Protein AF-A0A7W7P3P1-F1 (afdb_monomer)

Organism: Pseudomonas nitroreducens (NCBI:txid46680)

pLDDT: mean 88.04, std 8.28, range [57.5, 97.31]

Solvent-accessible surface area (backbone atoms only — not comparable to full-atom values): 6966 Å² total; per-residue (Å²): 107,75,67,56,51,51,54,57,52,31,67,40,71,44,97,86,72,47,31,31,47,75,34,74,66,39,37,52,51,50,52,52,50,54,52,49,49,62,78,61,61,72,63,86,71,50,59,70,75,38,81,47,68,56,70,60,85,78,41,83,25,32,54,37,38,34,31,41,94,85,60,27,38,39,40,31,48,33,43,74,88,68,52,70,52,75,50,71,24,30,41,92,57,68,61,24,52,39,67,71,50,39,52,50,51,52,50,52,48,39,50,53,43,48,43,46,70,79,56,64,74,84,134

Nearest PDB structures (foldseek)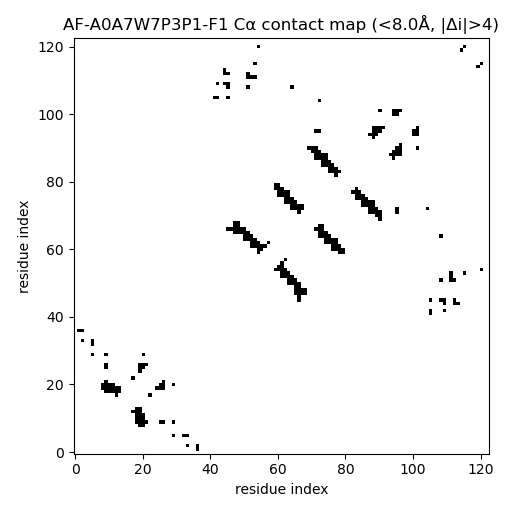:
  4fma-assembly18_J  TM=3.979E-01  e=3.942E-01  Escherichia coli
  4fma-assembly4_D  TM=4.095E-01  e=5.647E-01  Escherichia coli
  3pcs-assembly3_C  TM=4.091E-01  e=4.444E-01  Escherichia coli O157:H7
  9hcj-assembly1_N0  TM=6.838E-01  e=3.839E+00  Dictyostelium discoideum
  4fma-assembly8_H  TM=4.100E-01  e=1.091E+00  Escherichia coli

Structure (mmCIF, N/CA/C/O backbone):
data_AF-A0A7W7P3P1-F1
#
_entry.id   AF-A0A7W7P3P1-F1
#
loop_
_atom_site.group_PDB
_atom_site.id
_atom_site.type_symbol
_atom_site.label_atom_id
_atom_site.label_alt_id
_atom_site.label_comp_id
_atom_site.label_asym_id
_atom_site.label_entity_id
_atom_site.label_seq_id
_atom_site.pdbx_PDB_ins_code
_atom_site.Cartn_x
_atom_site.Cartn_y
_atom_site.Cartn_z
_atom_site.occupancy
_atom_site.B_iso_or_equiv
_atom_site.auth_seq_id
_atom_site.auth_comp_id
_atom_site.auth_asym_id
_atom_site.auth_atom_id
_atom_site.pdbx_PDB_model_num
ATOM 1 N N . MET A 1 1 ? -2.649 -11.313 15.053 1.00 68.12 1 MET A N 1
ATOM 2 C CA . MET A 1 1 ? -2.297 -10.106 15.835 1.00 68.12 1 MET A CA 1
ATOM 3 C C . MET A 1 1 ? -3.455 -9.111 15.977 1.00 68.12 1 MET A C 1
ATOM 5 O O . MET A 1 1 ? -4.062 -9.119 17.029 1.00 68.12 1 MET A O 1
ATOM 9 N N . LEU A 1 2 ? -3.851 -8.298 14.979 1.00 79.06 2 LEU A N 1
ATOM 10 C CA . LEU A 1 2 ? -4.955 -7.324 15.189 1.00 79.06 2 LEU A CA 1
ATOM 11 C C . LEU A 1 2 ? -6.328 -7.974 15.447 1.00 79.06 2 LEU A C 1
ATOM 13 O O . LEU A 1 2 ? -7.080 -7.480 16.277 1.00 79.06 2 LEU A O 1
ATOM 17 N N . LYS A 1 3 ? -6.650 -9.090 14.775 1.00 85.19 3 LYS A N 1
ATOM 18 C CA . LYS A 1 3 ? -7.886 -9.856 15.036 1.00 85.19 3 LYS A CA 1
ATOM 19 C C . LYS A 1 3 ? -7.913 -10.436 16.457 1.00 85.19 3 LYS A C 1
ATOM 21 O O . LYS A 1 3 ? -8.919 -10.293 17.135 1.00 85.19 3 LYS A O 1
ATOM 26 N N . GLU A 1 4 ? -6.788 -10.980 16.922 1.00 87.81 4 GLU A N 1
ATOM 27 C CA . GLU A 1 4 ? -6.629 -11.493 18.297 1.00 87.81 4 GLU A CA 1
ATOM 28 C C . GLU A 1 4 ? -6.869 -10.388 19.337 1.00 87.81 4 GLU A C 1
ATOM 30 O O . GLU A 1 4 ? -7.546 -10.613 20.328 1.00 87.81 4 GLU A O 1
ATOM 35 N N . TRP A 1 5 ? -6.405 -9.157 19.090 1.00 90.69 5 TRP A N 1
ATOM 36 C CA . TRP A 1 5 ? -6.688 -8.034 19.994 1.00 90.69 5 TRP A CA 1
ATOM 37 C C . TRP A 1 5 ? -8.170 -7.659 20.034 1.00 90.69 5 TRP A C 1
ATOM 39 O O . TRP A 1 5 ? -8.669 -7.239 21.073 1.00 90.69 5 TRP A O 1
ATOM 49 N N . VAL A 1 6 ? -8.892 -7.794 18.918 1.00 93.12 6 VAL A N 1
ATOM 50 C CA . VAL A 1 6 ? -10.344 -7.572 18.908 1.00 93.12 6 VAL A CA 1
ATOM 51 C C . VAL A 1 6 ? -11.059 -8.643 19.733 1.00 93.12 6 VAL A C 1
ATOM 53 O O . VAL A 1 6 ? -11.992 -8.312 20.461 1.00 93.12 6 VAL A O 1
ATOM 56 N N . GLU A 1 7 ? -10.600 -9.894 19.671 1.00 93.31 7 GLU A N 1
ATOM 57 C CA . GLU A 1 7 ? -11.099 -10.981 20.522 1.00 93.31 7 GLU A CA 1
ATOM 58 C C . GLU A 1 7 ? -10.815 -10.699 22.007 1.00 93.31 7 GLU A C 1
ATOM 60 O O . GLU A 1 7 ? -11.729 -10.759 22.822 1.00 93.31 7 GLU A O 1
ATOM 65 N N . GLU A 1 8 ? -9.601 -10.264 22.358 1.00 95.38 8 GLU A N 1
ATOM 66 C CA . GLU A 1 8 ? -9.257 -9.877 23.736 1.00 95.38 8 GLU A CA 1
ATOM 67 C C . GLU A 1 8 ? -10.114 -8.712 24.256 1.00 95.38 8 GLU A C 1
ATOM 69 O O . GLU A 1 8 ? -10.546 -8.716 25.410 1.00 95.38 8 GLU A O 1
ATOM 74 N N . VAL A 1 9 ? -10.392 -7.709 23.414 1.00 95.50 9 VAL A N 1
ATOM 75 C CA . VAL A 1 9 ? -11.270 -6.586 23.780 1.00 95.50 9 VAL A CA 1
ATOM 76 C C . VAL A 1 9 ? -12.703 -7.058 24.002 1.00 95.50 9 VAL A C 1
ATOM 78 O O . VAL A 1 9 ? -13.379 -6.505 24.870 1.00 95.50 9 VAL A O 1
ATOM 81 N N . ALA A 1 10 ? -13.169 -8.065 23.257 1.00 96.38 10 ALA A N 1
ATOM 82 C CA . ALA A 1 10 ? -14.511 -8.612 23.420 1.00 96.38 10 ALA A CA 1
ATOM 83 C C . ALA A 1 10 ? -14.741 -9.171 24.831 1.00 96.38 10 ALA A C 1
ATOM 85 O O . ALA A 1 10 ? -15.826 -8.972 25.375 1.00 96.38 10 ALA A O 1
ATOM 86 N N . ASP A 1 11 ? -13.708 -9.758 25.440 1.00 97.00 11 ASP A N 1
ATOM 87 C CA . ASP A 1 11 ? -13.762 -10.391 26.763 1.00 97.00 11 ASP A CA 1
ATOM 88 C C . ASP A 1 11 ? -13.576 -9.412 27.940 1.00 97.00 11 ASP A C 1
ATOM 90 O O . ASP A 1 11 ? -13.705 -9.797 29.108 1.00 97.00 11 ASP A O 1
ATOM 94 N N . LEU A 1 12 ? -13.285 -8.131 27.679 1.00 96.94 12 LEU A N 1
ATOM 95 C CA . LEU A 1 12 ? -13.095 -7.141 28.743 1.00 96.94 12 LEU A CA 1
ATOM 96 C C . LEU A 1 12 ? -14.394 -6.917 29.528 1.00 96.94 12 LEU A C 1
ATOM 98 O O . LEU A 1 12 ? -15.426 -6.560 28.961 1.00 96.94 12 LEU A O 1
ATOM 102 N N . GLN A 1 13 ? -14.328 -7.062 30.854 1.00 97.19 13 GLN A N 1
ATOM 103 C CA . GLN A 1 13 ? -15.459 -6.786 31.739 1.00 97.19 13 GLN A CA 1
ATOM 104 C C . GLN A 1 13 ? -15.681 -5.286 31.938 1.00 97.19 13 GLN A C 1
ATOM 106 O O . GLN A 1 13 ? -14.765 -4.523 32.256 1.00 97.19 13 GLN A O 1
ATOM 111 N N . LEU A 1 14 ? -16.940 -4.881 31.818 1.00 94.00 14 LEU A N 1
ATOM 112 C CA . LEU A 1 14 ? -17.416 -3.549 32.149 1.00 94.00 14 LEU A CA 1
ATOM 113 C C . LEU A 1 14 ? -17.793 -3.462 33.630 1.00 94.00 14 LEU A C 1
ATOM 115 O O . LEU A 1 14 ? -18.006 -4.464 34.311 1.00 94.00 14 LEU A O 1
ATOM 119 N N . ALA A 1 15 ? -17.971 -2.238 34.129 1.00 93.94 15 ALA A N 1
ATOM 120 C CA . ALA A 1 15 ? -18.445 -2.008 35.496 1.00 93.94 15 ALA A CA 1
ATOM 121 C C . ALA A 1 15 ? -19.846 -2.600 35.769 1.00 93.94 15 ALA A C 1
ATOM 123 O O . ALA A 1 15 ? -20.203 -2.791 36.929 1.00 93.94 15 ALA A O 1
ATOM 124 N N . SER A 1 16 ? -20.631 -2.896 34.722 1.00 90.81 16 SER A N 1
ATOM 125 C CA . SER A 1 16 ? -21.916 -3.599 34.830 1.00 90.81 16 SER A CA 1
ATOM 126 C C . SER A 1 16 ? -21.775 -5.106 35.083 1.00 90.81 16 SER A C 1
ATOM 128 O O . SER A 1 16 ? -22.761 -5.744 35.440 1.00 90.81 16 SER A O 1
ATOM 130 N N . GLY A 1 17 ? -20.574 -5.675 34.926 1.00 92.62 17 GLY A N 1
ATOM 131 C CA . GLY A 1 17 ? -20.308 -7.115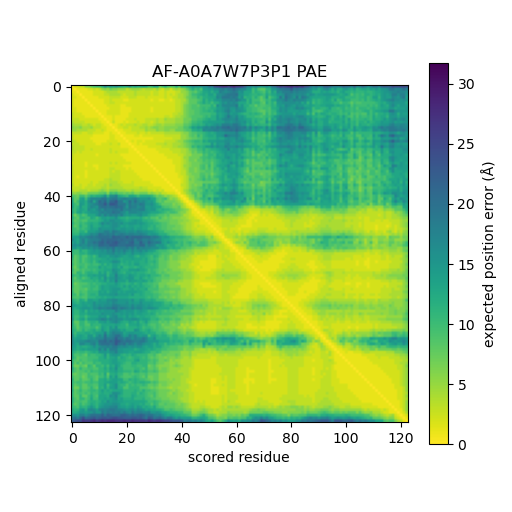 35.011 1.00 92.62 17 GLY A CA 1
ATOM 132 C C . GLY A 1 17 ? -20.497 -7.876 33.693 1.00 92.62 17 GLY A C 1
ATOM 133 O O . GLY A 1 17 ? -20.104 -9.036 33.611 1.00 92.62 17 GLY A O 1
ATOM 134 N N . GLU A 1 18 ? -21.057 -7.235 32.666 1.00 95.12 18 GLU A N 1
ATOM 135 C CA . GLU A 1 18 ? -21.101 -7.745 31.288 1.00 95.12 18 GLU A CA 1
ATOM 136 C C . GLU A 1 18 ? -19.739 -7.572 30.603 1.00 95.12 18 GLU A C 1
ATOM 138 O O . GLU A 1 18 ? -18.944 -6.712 30.999 1.00 95.12 18 GLU A O 1
ATOM 143 N N . THR A 1 19 ? -19.471 -8.348 29.551 1.00 97.31 19 THR A N 1
ATOM 144 C CA . THR A 1 19 ? -18.307 -8.106 28.688 1.00 97.31 19 THR A CA 1
ATOM 145 C C . THR A 1 19 ? -18.612 -7.052 27.621 1.00 97.31 19 THR A C 1
ATOM 147 O O . THR A 1 19 ? -19.773 -6.754 27.328 1.00 97.31 19 THR A O 1
ATOM 150 N N . VAL A 1 20 ? -17.578 -6.482 26.995 1.00 96.19 20 VAL A N 1
ATOM 151 C CA . VAL A 1 20 ? -17.752 -5.598 25.830 1.00 96.19 20 VAL A CA 1
ATOM 152 C C . VAL A 1 20 ? -18.551 -6.313 24.735 1.00 96.19 20 VAL A C 1
ATOM 154 O O . VAL A 1 20 ? -19.478 -5.713 24.183 1.00 96.19 20 VAL A O 1
ATOM 157 N N . GLY A 1 21 ? -18.236 -7.583 24.460 1.00 94.81 21 GLY A N 1
ATOM 158 C CA . GLY A 1 21 ? -18.905 -8.402 23.449 1.00 94.81 21 GLY A CA 1
ATOM 159 C C . GLY A 1 21 ? -20.390 -8.656 23.721 1.00 94.81 21 GLY A C 1
ATOM 160 O O . GLY A 1 21 ? -21.170 -8.730 22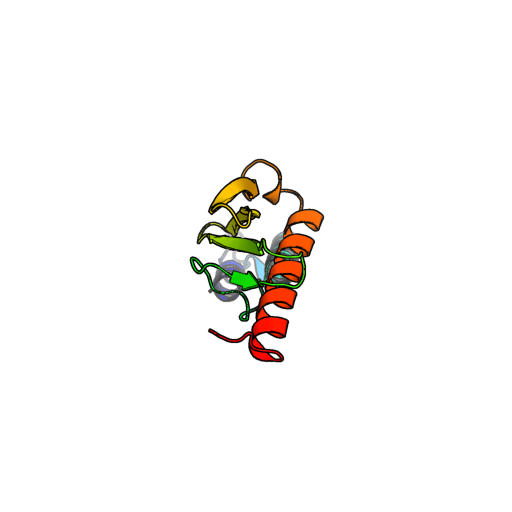.773 1.00 94.81 21 GLY A O 1
ATOM 161 N N . ASP A 1 22 ? -20.797 -8.713 24.992 1.00 95.69 22 ASP A N 1
ATOM 162 C CA . ASP A 1 22 ? -22.198 -8.937 25.380 1.00 95.69 22 ASP A CA 1
ATOM 163 C C . ASP A 1 22 ? -23.081 -7.699 25.169 1.00 95.69 22 ASP A C 1
ATOM 165 O O . ASP A 1 22 ? -24.297 -7.803 24.982 1.00 95.69 22 ASP A O 1
ATOM 169 N N . THR A 1 23 ? -22.489 -6.502 25.174 1.00 96.25 23 THR A N 1
ATOM 170 C CA . THR A 1 23 ? -23.253 -5.266 24.975 1.00 96.25 23 THR A CA 1
ATOM 171 C C . THR A 1 23 ? -23.556 -5.017 23.500 1.00 96.25 23 THR A C 1
ATOM 173 O O . THR A 1 23 ? -22.717 -5.218 22.626 1.00 96.25 23 THR A O 1
ATOM 176 N N . PHE A 1 24 ? -24.730 -4.450 23.202 1.00 94.81 24 PHE A N 1
ATOM 177 C CA . PHE A 1 24 ? -25.086 -4.076 21.826 1.00 94.81 24 PHE A CA 1
ATOM 178 C C . PHE A 1 24 ? -24.066 -3.115 21.190 1.00 94.81 24 PHE A C 1
ATOM 180 O O . PHE A 1 24 ? -23.672 -3.289 20.037 1.00 94.81 24 PHE A O 1
ATOM 187 N N . VAL A 1 25 ? -23.634 -2.092 21.937 1.00 95.06 25 VAL A N 1
ATOM 188 C CA . VAL A 1 25 ? -22.675 -1.097 21.435 1.00 95.06 25 VAL A CA 1
ATOM 189 C C . VAL A 1 25 ? -21.300 -1.726 21.238 1.00 95.06 25 VAL A C 1
ATOM 191 O O . VAL A 1 25 ? -20.706 -1.532 20.180 1.00 95.06 25 VAL A O 1
ATOM 194 N N . GLY A 1 26 ? -20.811 -2.498 22.212 1.00 95.69 26 GLY A N 1
ATOM 195 C CA . GLY A 1 26 ? -19.518 -3.166 22.109 1.00 95.69 26 GLY A CA 1
ATOM 196 C C . GLY A 1 26 ? -19.483 -4.158 20.951 1.00 95.69 26 GLY A C 1
ATOM 197 O O . GLY A 1 26 ? -18.603 -4.045 20.103 1.00 95.69 26 GLY A O 1
ATOM 198 N N . ALA A 1 27 ? -20.504 -5.007 20.801 1.00 93.69 27 ALA A N 1
ATOM 199 C CA . ALA A 1 27 ? -20.637 -5.907 19.655 1.00 93.69 27 ALA A CA 1
ATOM 200 C C . ALA A 1 27 ? -20.570 -5.164 18.305 1.00 93.69 27 ALA A C 1
ATOM 202 O O . ALA A 1 27 ? -19.880 -5.603 17.385 1.00 93.69 27 ALA A O 1
ATOM 203 N N . LYS A 1 28 ? -21.226 -3.999 18.182 1.00 96.12 28 LYS A N 1
ATOM 204 C CA . LYS A 1 28 ? -21.167 -3.178 16.959 1.00 96.12 28 LYS A CA 1
ATOM 205 C C . LYS A 1 28 ? -19.810 -2.535 16.708 1.00 96.12 28 LYS A C 1
ATOM 207 O O . LYS A 1 28 ? -19.398 -2.446 15.551 1.00 96.12 28 LYS A O 1
ATOM 212 N N . VAL A 1 29 ? -19.111 -2.103 17.753 1.00 94.81 29 VAL A N 1
ATOM 213 C CA . VAL A 1 29 ? -17.741 -1.589 17.630 1.00 94.81 29 VAL A CA 1
ATOM 214 C C . VAL A 1 29 ? -16.793 -2.700 17.178 1.00 94.81 29 VAL A C 1
ATOM 216 O O . VAL A 1 29 ? -16.028 -2.483 16.241 1.00 94.81 29 VAL A O 1
ATOM 219 N N . LEU A 1 30 ? -16.886 -3.890 17.776 1.00 95.62 30 LEU A N 1
ATOM 220 C CA . LEU A 1 30 ? -16.071 -5.054 17.412 1.00 95.62 30 LEU A CA 1
ATOM 221 C C . LEU A 1 30 ? -16.328 -5.487 15.961 1.00 95.62 30 LEU A C 1
ATOM 223 O O . LEU A 1 30 ? -15.380 -5.685 15.206 1.00 95.62 30 LEU A O 1
ATOM 227 N N . GLU A 1 31 ? -17.594 -5.543 15.531 1.00 93.81 31 GLU A N 1
ATOM 228 C CA . GLU A 1 31 ? -17.972 -5.825 14.137 1.00 93.81 31 GLU A CA 1
ATOM 229 C C . GLU A 1 31 ? -17.331 -4.819 13.165 1.00 93.81 31 GLU A C 1
ATOM 231 O O . GLU A 1 31 ? -16.757 -5.199 12.142 1.00 93.81 31 GLU A O 1
ATOM 236 N N . CYS A 1 32 ? -17.381 -3.525 13.497 1.00 90.44 32 CYS A N 1
ATOM 237 C CA . CYS A 1 32 ? -16.767 -2.482 12.678 1.00 90.44 32 CYS A CA 1
ATOM 238 C C . CYS A 1 32 ? -15.236 -2.590 12.659 1.00 90.44 32 CYS A C 1
ATOM 240 O O . CYS A 1 32 ? -14.633 -2.377 11.608 1.00 90.44 32 CYS A O 1
ATOM 242 N N . ALA A 1 33 ? -14.612 -2.938 13.787 1.00 90.00 33 ALA A N 1
ATOM 243 C CA . ALA A 1 33 ? -13.172 -3.151 13.875 1.00 90.00 33 ALA A CA 1
ATOM 244 C C . ALA A 1 33 ? -12.729 -4.339 13.007 1.00 90.00 33 ALA A C 1
ATOM 246 O O . ALA A 1 33 ? -11.806 -4.189 12.211 1.00 90.00 33 ALA A O 1
ATOM 247 N N . LEU A 1 34 ? -13.422 -5.481 13.083 1.00 89.44 34 LEU A N 1
ATOM 248 C CA . LEU A 1 34 ? -13.129 -6.655 12.251 1.00 89.44 34 LEU A CA 1
ATOM 249 C C . LEU A 1 34 ? -13.271 -6.344 10.764 1.00 89.44 34 LEU A C 1
ATOM 251 O O . LEU A 1 34 ? -12.365 -6.639 9.987 1.00 89.44 34 LEU A O 1
ATOM 255 N N . LYS A 1 35 ? -14.365 -5.681 10.377 1.00 84.75 35 LYS A N 1
ATOM 256 C CA . LYS A 1 35 ? -14.573 -5.258 8.992 1.00 84.75 35 LYS A CA 1
ATOM 257 C C . LYS A 1 35 ? -13.471 -4.312 8.518 1.00 84.75 35 LYS A C 1
ATOM 259 O O . LYS A 1 35 ? -12.985 -4.449 7.401 1.00 84.75 35 LYS A O 1
ATOM 264 N N . HIS A 1 36 ? -13.053 -3.370 9.362 1.00 81.62 36 HIS A N 1
ATOM 265 C CA . HIS A 1 36 ? -11.960 -2.466 9.029 1.00 81.62 36 HIS A CA 1
ATOM 266 C C . HIS A 1 36 ? -10.630 -3.208 8.866 1.00 81.62 36 HIS A C 1
ATOM 268 O O . HIS A 1 36 ? -9.882 -2.897 7.942 1.00 81.62 36 HIS A O 1
ATOM 274 N N . ILE A 1 37 ? -10.351 -4.206 9.712 1.00 82.25 37 ILE A N 1
ATOM 275 C CA . ILE A 1 37 ? -9.163 -5.059 9.587 1.00 82.25 37 ILE A CA 1
ATOM 276 C C . ILE A 1 37 ? -9.202 -5.834 8.270 1.00 82.25 37 ILE A C 1
ATOM 278 O O . ILE A 1 37 ? -8.216 -5.813 7.548 1.00 82.25 37 ILE A O 1
ATOM 282 N N . GLU A 1 38 ? -10.323 -6.468 7.921 1.00 78.62 38 GLU A N 1
ATOM 283 C CA . GLU A 1 38 ? -10.468 -7.187 6.646 1.00 78.62 38 GLU A CA 1
ATOM 284 C C . GLU A 1 38 ? -10.304 -6.266 5.433 1.00 78.62 38 GLU A C 1
ATOM 286 O O . GLU A 1 38 ? -9.623 -6.610 4.471 1.00 78.62 38 GLU A O 1
ATOM 291 N N . GLU A 1 39 ? -10.887 -5.067 5.474 1.00 68.69 39 GLU A N 1
ATOM 292 C CA . GLU A 1 39 ? -10.736 -4.073 4.406 1.00 68.69 39 GLU A CA 1
ATOM 293 C C . GLU A 1 39 ? -9.311 -3.502 4.318 1.00 68.69 39 GLU A C 1
ATOM 295 O O . GLU A 1 39 ? -8.919 -3.000 3.261 1.00 68.69 39 GLU A O 1
ATOM 300 N N . SER A 1 40 ? -8.549 -3.591 5.410 1.00 66.06 40 SER A N 1
ATOM 301 C CA . SER A 1 40 ? -7.165 -3.125 5.522 1.00 66.06 40 SER A CA 1
ATOM 302 C C . SER A 1 40 ? -6.141 -4.256 5.404 1.00 66.06 40 SER A C 1
ATOM 304 O O . SER A 1 40 ? -4.943 -3.981 5.460 1.00 66.06 40 SER A O 1
ATOM 306 N N . GLU A 1 41 ? -6.568 -5.515 5.240 1.00 69.31 41 GLU A N 1
ATOM 307 C CA . GLU A 1 41 ? -5.652 -6.637 5.050 1.00 69.31 41 GLU A CA 1
ATOM 308 C C . GLU A 1 41 ? -4.918 -6.457 3.721 1.00 69.31 41 GLU A C 1
ATOM 310 O O . GLU A 1 41 ? -5.470 -6.573 2.624 1.00 69.31 41 GLU A O 1
ATOM 315 N N . ILE A 1 42 ? -3.632 -6.142 3.835 1.00 66.31 42 ILE A N 1
ATOM 316 C CA . ILE A 1 42 ? -2.734 -6.028 2.696 1.00 66.31 42 ILE A CA 1
ATOM 317 C C . ILE A 1 42 ? -2.342 -7.451 2.292 1.00 66.31 42 ILE A C 1
ATOM 319 O O . ILE A 1 42 ? -1.854 -8.202 3.143 1.00 66.31 42 ILE A O 1
ATOM 323 N N . PRO A 1 43 ? -2.545 -7.859 1.026 1.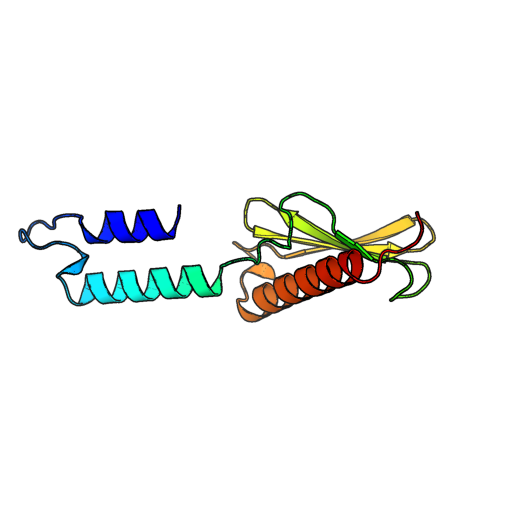00 69.19 43 PRO A N 1
ATOM 324 C CA . PRO A 1 43 ? -2.241 -9.222 0.612 1.00 69.19 43 PRO A CA 1
ATOM 325 C C . PRO A 1 43 ? -0.773 -9.579 0.860 1.00 69.19 43 PRO A C 1
ATOM 327 O O . PRO A 1 43 ? 0.122 -8.778 0.591 1.00 69.19 43 PRO A O 1
ATOM 330 N N . SER A 1 44 ? -0.519 -10.811 1.311 1.00 69.25 44 SER A N 1
ATOM 331 C CA . SER A 1 44 ? 0.822 -11.301 1.678 1.00 69.25 44 SER A CA 1
ATOM 332 C C . SER A 1 44 ? 1.846 -11.277 0.538 1.00 69.25 44 SER A C 1
ATOM 334 O O . SER A 1 44 ? 3.041 -11.378 0.796 1.00 69.25 44 SER A O 1
ATOM 336 N N . LEU A 1 45 ? 1.396 -11.128 -0.713 1.00 75.12 45 LEU A N 1
ATOM 337 C CA . LEU A 1 45 ? 2.270 -10.952 -1.874 1.00 75.12 45 LEU A CA 1
ATOM 338 C C . LEU A 1 45 ? 3.011 -9.611 -1.889 1.00 75.12 45 LEU A C 1
ATOM 340 O O . LEU A 1 45 ? 3.972 -9.488 -2.642 1.00 75.12 45 LEU A O 1
ATOM 344 N N . VAL A 1 46 ? 2.567 -8.611 -1.120 1.00 80.56 46 VAL A N 1
ATOM 345 C CA . VAL A 1 46 ? 3.216 -7.297 -1.079 1.00 80.56 46 VAL A CA 1
ATOM 346 C C . VAL A 1 46 ? 4.176 -7.240 0.112 1.00 80.56 46 VAL A C 1
ATOM 348 O O . VAL A 1 46 ? 3.724 -7.052 1.253 1.00 80.56 46 VAL A O 1
ATOM 351 N N . PRO A 1 47 ? 5.493 -7.384 -0.121 1.00 83.94 47 PRO A N 1
ATOM 352 C CA . PRO A 1 47 ? 6.466 -7.301 0.955 1.00 83.94 47 PRO A CA 1
ATOM 353 C C . PRO A 1 47 ? 6.461 -5.902 1.587 1.00 83.94 47 PRO A C 1
ATOM 355 O O . PRO A 1 47 ? 6.139 -4.895 0.951 1.00 83.94 47 PRO A O 1
ATOM 358 N N . CYS A 1 48 ? 6.768 -5.853 2.880 1.00 88.50 48 CYS A N 1
ATOM 359 C CA . CYS A 1 48 ? 6.930 -4.607 3.622 1.00 88.50 48 CYS A CA 1
ATOM 360 C C . CYS A 1 48 ? 8.401 -4.192 3.576 1.00 88.50 48 CYS A C 1
ATOM 362 O O . CYS A 1 48 ? 9.273 -5.040 3.732 1.00 88.50 48 CYS A O 1
ATOM 364 N N . ASN A 1 49 ? 8.671 -2.902 3.390 1.00 91.19 49 ASN A N 1
ATOM 365 C CA . ASN A 1 49 ? 10.004 -2.306 3.257 1.00 91.19 49 ASN A CA 1
ATOM 366 C C . ASN A 1 49 ? 10.867 -2.862 2.110 1.00 91.19 49 ASN A C 1
ATOM 368 O O . ASN A 1 49 ? 12.082 -2.672 2.101 1.00 91.19 49 ASN A O 1
ATOM 372 N N . GLU A 1 50 ? 10.257 -3.502 1.116 1.00 92.75 50 GLU A N 1
ATOM 373 C CA . GLU A 1 50 ? 10.952 -3.961 -0.084 1.00 92.75 50 GLU A CA 1
ATOM 374 C C . GLU A 1 50 ? 10.426 -3.216 -1.310 1.00 92.75 50 GLU A C 1
ATOM 376 O O . GLU A 1 50 ? 9.223 -2.984 -1.460 1.00 92.75 50 GLU A O 1
ATOM 381 N N . LEU A 1 51 ? 11.348 -2.835 -2.195 1.00 92.94 51 LEU A N 1
ATOM 382 C CA . LEU A 1 51 ? 10.998 -2.216 -3.465 1.00 92.94 51 LEU A CA 1
ATOM 383 C C . LEU A 1 51 ? 10.425 -3.272 -4.403 1.00 92.94 51 LEU A C 1
ATOM 385 O O . LEU A 1 51 ? 11.104 -4.232 -4.767 1.00 92.94 51 LEU A O 1
ATOM 389 N N . ILE A 1 52 ? 9.207 -3.034 -4.871 1.00 92.56 52 ILE A N 1
ATOM 390 C CA . ILE A 1 52 ? 8.645 -3.744 -6.010 1.00 92.56 52 ILE A CA 1
ATOM 391 C C . ILE A 1 52 ? 8.717 -2.842 -7.236 1.00 92.56 52 ILE A C 1
ATOM 393 O O . ILE A 1 52 ? 8.422 -1.648 -7.187 1.00 92.56 52 ILE A O 1
ATOM 397 N N . PHE A 1 53 ? 9.122 -3.410 -8.360 1.00 92.00 53 PHE A N 1
ATOM 398 C CA . PHE A 1 53 ? 9.170 -2.690 -9.620 1.00 92.00 53 PHE A CA 1
ATOM 399 C C . PHE A 1 53 ? 9.024 -3.658 -10.778 1.00 92.00 53 PHE A C 1
ATOM 401 O O . PHE A 1 53 ? 9.265 -4.859 -10.647 1.00 92.00 53 PHE A O 1
ATOM 408 N N . ARG A 1 54 ? 8.662 -3.116 -11.937 1.00 87.06 54 ARG A N 1
ATOM 409 C CA . ARG A 1 54 ? 8.636 -3.868 -13.187 1.00 87.06 54 ARG A CA 1
ATOM 410 C C . ARG A 1 54 ? 9.177 -3.007 -14.317 1.00 87.06 54 ARG A C 1
ATOM 412 O O . ARG A 1 54 ? 8.757 -1.864 -14.496 1.00 87.06 54 ARG A O 1
ATOM 419 N N . ARG A 1 55 ? 10.165 -3.537 -15.040 1.00 84.62 55 ARG A N 1
ATOM 420 C CA . ARG A 1 55 ? 10.785 -2.863 -16.191 1.00 84.62 55 ARG A CA 1
ATOM 421 C C . ARG A 1 55 ? 9.979 -3.157 -17.457 1.00 84.62 55 ARG A C 1
ATOM 423 O O . ARG A 1 55 ? 9.233 -4.128 -17.504 1.00 84.62 55 ARG A O 1
ATOM 430 N N . GLN A 1 56 ? 10.189 -2.351 -18.496 1.00 77.19 56 GLN A N 1
ATOM 431 C CA . GLN A 1 56 ? 9.731 -2.587 -19.875 1.00 77.19 56 GLN A CA 1
ATOM 432 C C . GLN A 1 56 ? 8.223 -2.433 -20.138 1.00 77.19 56 GLN A C 1
ATOM 434 O O . GLN A 1 56 ? 7.866 -2.023 -21.238 1.00 77.19 56 GLN A O 1
ATOM 439 N N . ASP A 1 57 ? 7.339 -2.646 -19.158 1.00 78.75 57 ASP A N 1
ATOM 440 C CA . ASP A 1 57 ? 5.886 -2.481 -19.362 1.00 78.75 57 ASP A CA 1
ATOM 441 C C . ASP A 1 57 ? 5.464 -1.000 -19.535 1.00 78.75 57 ASP A C 1
ATOM 443 O O . ASP A 1 57 ? 4.403 -0.712 -20.082 1.00 78.75 57 ASP A O 1
ATOM 447 N N . MET A 1 58 ? 6.316 -0.049 -19.130 1.00 75.19 58 MET A N 1
ATOM 448 C CA . MET A 1 58 ? 6.118 1.405 -19.292 1.00 75.19 58 MET A CA 1
ATOM 449 C C . MET A 1 58 ? 7.179 2.057 -20.200 1.00 75.19 58 MET A C 1
ATOM 451 O O . MET A 1 58 ? 7.375 3.271 -20.166 1.00 75.19 58 MET A O 1
ATOM 455 N N . GLY A 1 59 ? 7.897 1.260 -20.999 1.00 85.06 59 GLY A N 1
ATOM 456 C CA . GLY A 1 59 ? 9.051 1.711 -21.785 1.00 85.06 59 GLY A CA 1
ATOM 457 C C . GLY A 1 59 ? 10.386 1.527 -21.044 1.00 85.06 59 GLY A C 1
ATOM 458 O O . GLY A 1 59 ? 10.499 0.634 -20.205 1.00 85.06 59 GLY A O 1
ATOM 459 N N . PRO A 1 60 ? 11.430 2.323 -21.353 1.00 87.12 60 PRO A N 1
ATOM 460 C CA . PRO A 1 60 ? 12.776 2.107 -20.808 1.00 87.12 60 PRO A CA 1
ATOM 461 C C . PRO A 1 60 ? 12.920 2.510 -19.328 1.00 87.12 60 PRO A C 1
ATOM 463 O O . PRO A 1 60 ? 13.920 2.173 -18.696 1.00 87.12 60 PRO A O 1
ATOM 466 N N . GLY A 1 61 ? 11.938 3.228 -18.776 1.00 89.81 61 GLY A N 1
ATOM 467 C CA . GLY A 1 61 ? 11.844 3.525 -17.348 1.00 89.81 61 GLY A CA 1
ATOM 468 C C . GLY A 1 61 ? 11.182 2.402 -16.542 1.00 89.81 61 GLY A C 1
ATOM 469 O O . GLY A 1 61 ? 10.956 1.292 -17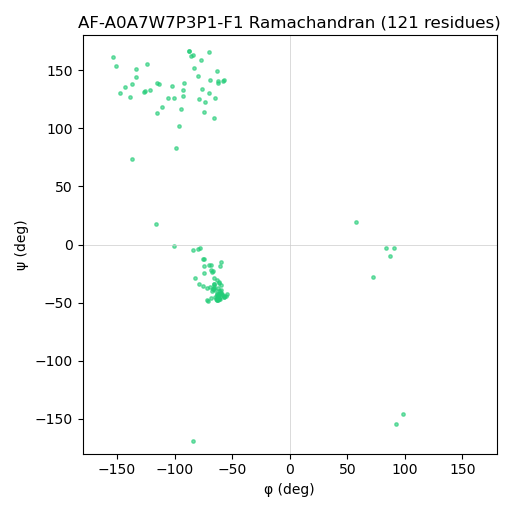.031 1.00 89.81 61 GLY A O 1
ATOM 470 N N . ARG A 1 62 ? 10.859 2.699 -15.282 1.00 91.62 62 ARG A N 1
ATOM 471 C CA . ARG A 1 62 ? 10.107 1.801 -14.393 1.00 91.62 62 ARG A CA 1
ATOM 472 C C . ARG A 1 62 ? 9.297 2.573 -13.356 1.00 91.62 62 ARG A C 1
ATOM 474 O O . ARG A 1 62 ? 9.671 3.680 -12.971 1.00 91.62 62 ARG A O 1
ATOM 481 N N . LEU A 1 63 ? 8.219 1.950 -12.893 1.00 92.94 63 LEU A N 1
ATOM 482 C CA . LEU A 1 63 ? 7.530 2.332 -11.667 1.00 92.94 63 LEU A CA 1
ATOM 483 C C . LEU A 1 63 ? 8.119 1.502 -10.535 1.00 92.94 63 LEU A C 1
ATOM 485 O O . LEU A 1 63 ? 8.183 0.276 -10.649 1.00 92.94 63 LEU A O 1
ATOM 489 N N . GLU A 1 64 ? 8.543 2.168 -9.473 1.00 94.12 64 GLU A N 1
ATOM 490 C CA . GLU A 1 64 ? 8.962 1.538 -8.228 1.00 94.12 64 GLU A CA 1
ATOM 491 C C . GLU A 1 64 ? 7.973 1.907 -7.131 1.00 94.12 64 GLU A C 1
ATOM 493 O O . GLU A 1 64 ? 7.534 3.055 -7.040 1.00 94.12 64 GLU A O 1
ATOM 498 N N . MET A 1 65 ? 7.621 0.935 -6.301 1.00 95.56 65 MET A N 1
ATOM 499 C CA . MET A 1 65 ? 6.754 1.135 -5.150 1.00 95.56 65 MET A CA 1
ATOM 500 C C . MET A 1 65 ? 7.360 0.450 -3.931 1.00 95.56 65 MET A C 1
ATOM 502 O O . MET A 1 65 ? 7.946 -0.624 -4.046 1.00 95.56 65 MET A O 1
ATOM 506 N N . ILE A 1 66 ? 7.191 1.052 -2.763 1.00 95.56 66 ILE A N 1
ATOM 507 C CA . ILE A 1 66 ? 7.528 0.454 -1.470 1.00 95.56 66 ILE A CA 1
ATOM 508 C C . ILE A 1 66 ? 6.396 0.756 -0.500 1.00 95.56 66 ILE A C 1
ATOM 510 O O . ILE A 1 66 ? 5.864 1.866 -0.483 1.00 95.56 66 ILE A O 1
ATOM 514 N N . ARG A 1 67 ? 6.034 -0.249 0.293 1.00 93.00 67 ARG A N 1
ATOM 515 C CA . ARG A 1 67 ? 5.141 -0.091 1.435 1.00 93.00 67 ARG A CA 1
ATOM 516 C C . ARG A 1 67 ? 5.980 -0.043 2.702 1.00 93.00 67 ARG A C 1
ATOM 518 O O . ARG A 1 67 ? 6.760 -0.964 2.927 1.00 93.00 67 ARG A O 1
ATOM 525 N N . GLN A 1 68 ? 5.805 0.988 3.509 1.00 91.38 68 GLN A N 1
ATOM 526 C CA . GLN A 1 68 ? 6.483 1.155 4.790 1.00 91.38 68 GLN A CA 1
ATOM 527 C C . GLN A 1 68 ? 5.706 0.469 5.924 1.00 91.38 68 GLN A C 1
ATOM 529 O O . GLN A 1 68 ? 4.561 0.044 5.748 1.00 91.38 68 GLN A O 1
ATOM 534 N N . GLU A 1 69 ? 6.340 0.312 7.089 1.00 87.06 69 GLU A N 1
ATOM 535 C CA . GLU A 1 69 ? 5.753 -0.388 8.250 1.00 87.06 69 GLU A CA 1
ATOM 536 C C . GLU A 1 69 ? 4.475 0.268 8.768 1.00 87.06 69 GLU A C 1
ATOM 538 O O . GLU A 1 69 ? 3.565 -0.414 9.237 1.00 87.06 69 GLU A O 1
ATOM 543 N N . ASP A 1 70 ? 4.403 1.588 8.655 1.00 84.50 70 ASP A N 1
ATOM 544 C CA . ASP A 1 70 ? 3.251 2.401 9.027 1.00 84.50 70 ASP A CA 1
ATOM 545 C C . ASP A 1 70 ? 2.112 2.356 7.994 1.00 84.50 70 ASP A C 1
ATOM 547 O O . ASP A 1 70 ? 1.036 2.899 8.236 1.00 84.50 70 ASP A O 1
ATOM 551 N N . GLY A 1 71 ? 2.321 1.648 6.881 1.00 85.06 71 GLY A N 1
ATOM 552 C CA . GLY A 1 71 ? 1.369 1.502 5.790 1.00 85.06 71 GLY A CA 1
ATOM 553 C C . GLY A 1 71 ? 1.515 2.558 4.701 1.00 85.06 71 GLY A C 1
ATOM 554 O O . GLY A 1 71 ? 0.800 2.463 3.699 1.00 85.06 71 GLY A O 1
ATOM 555 N N . ASP A 1 72 ? 2.425 3.522 4.855 1.00 91.25 72 ASP A N 1
ATOM 556 C CA . ASP A 1 72 ? 2.677 4.532 3.837 1.00 91.25 72 ASP A CA 1
ATOM 557 C C . ASP A 1 72 ? 3.185 3.864 2.559 1.00 91.25 72 ASP A C 1
ATOM 559 O O . ASP A 1 72 ? 3.926 2.875 2.576 1.00 91.25 72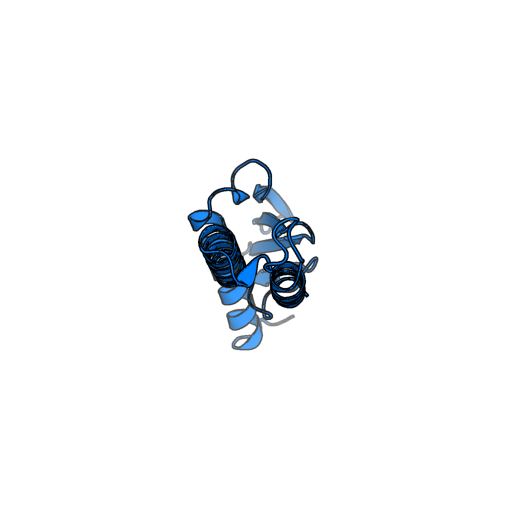 ASP A O 1
ATOM 563 N N . ILE A 1 73 ? 2.722 4.373 1.418 1.00 93.38 73 ILE A N 1
ATOM 564 C CA . ILE A 1 73 ? 3.118 3.852 0.112 1.00 93.38 73 ILE A CA 1
ATOM 565 C C . ILE A 1 73 ? 3.883 4.944 -0.615 1.00 93.38 73 ILE A C 1
ATOM 567 O O . ILE A 1 73 ? 3.314 5.960 -1.017 1.00 93.38 73 ILE A O 1
ATOM 571 N N . CYS A 1 74 ? 5.171 4.710 -0.827 1.00 95.38 74 CYS A N 1
ATOM 572 C CA . CYS A 1 74 ? 6.003 5.557 -1.663 1.00 95.38 74 CYS A CA 1
ATOM 573 C C . CYS A 1 74 ? 6.019 5.003 -3.087 1.00 95.38 74 CYS A C 1
ATOM 575 O O . CYS A 1 74 ? 6.241 3.811 -3.304 1.00 95.38 74 CYS A O 1
ATOM 577 N N . MET A 1 75 ? 5.812 5.878 -4.066 1.00 95.06 75 MET A N 1
ATOM 578 C CA . MET A 1 75 ? 5.830 5.543 -5.485 1.00 95.06 75 MET A CA 1
ATOM 579 C C . MET A 1 75 ? 6.815 6.450 -6.213 1.00 95.06 75 MET A C 1
ATOM 581 O O . MET A 1 75 ? 6.778 7.668 -6.053 1.00 95.06 75 MET A O 1
ATOM 585 N N . SER A 1 76 ? 7.673 5.857 -7.037 1.00 95.25 76 SER A N 1
ATOM 586 C CA . SER A 1 76 ? 8.661 6.564 -7.846 1.00 95.25 76 SER A CA 1
ATOM 587 C C . SER A 1 76 ? 8.537 6.179 -9.311 1.00 95.25 76 SER A C 1
ATOM 589 O O . SER A 1 76 ? 8.511 5.001 -9.658 1.00 95.25 76 SER A O 1
ATOM 591 N N . ILE A 1 77 ? 8.507 7.177 -10.186 1.00 93.12 77 ILE A N 1
ATOM 592 C CA . ILE A 1 77 ? 8.697 6.987 -11.624 1.00 93.12 77 ILE A CA 1
ATOM 593 C C . ILE A 1 77 ? 10.174 7.239 -11.895 1.00 93.12 77 ILE A C 1
ATOM 595 O O . ILE A 1 77 ? 10.650 8.352 -11.670 1.00 93.12 77 ILE A O 1
ATOM 599 N N . VAL A 1 78 ? 10.895 6.218 -12.354 1.00 93.25 78 VAL A N 1
ATOM 600 C CA . VAL A 1 78 ? 12.333 6.301 -12.630 1.00 93.25 78 VAL A CA 1
ATOM 601 C C . VAL A 1 78 ? 12.576 6.225 -14.132 1.00 93.25 78 VAL A C 1
ATOM 603 O O . VAL A 1 78 ? 12.237 5.229 -14.779 1.00 93.25 78 VAL A O 1
ATOM 606 N N . GLY A 1 79 ? 13.163 7.286 -14.679 1.00 91.88 79 GLY A N 1
ATOM 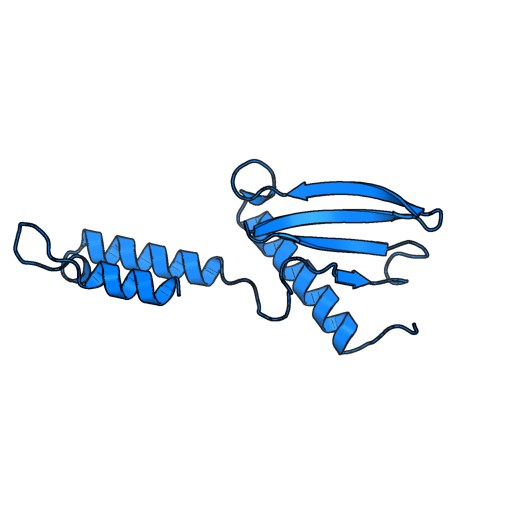607 C CA . GLY A 1 79 ? 13.574 7.398 -16.071 1.00 91.88 79 GLY A CA 1
ATOM 608 C C . GLY A 1 79 ? 14.766 6.504 -16.413 1.00 91.88 79 GLY A C 1
ATOM 609 O O . GLY A 1 79 ? 15.462 5.973 -15.544 1.00 91.88 79 GLY A O 1
ATOM 610 N N . ALA A 1 80 ? 15.009 6.336 -17.713 1.00 89.56 80 ALA A N 1
ATOM 611 C CA . ALA A 1 80 ? 16.135 5.551 -18.227 1.00 89.56 80 ALA A CA 1
ATOM 612 C C . ALA A 1 80 ? 17.503 6.196 -17.933 1.00 89.56 80 ALA A C 1
ATOM 614 O O . ALA A 1 80 ? 18.518 5.509 -17.876 1.00 89.56 80 ALA A O 1
ATOM 615 N N . ASP A 1 81 ? 17.514 7.512 -17.732 1.00 92.06 81 ASP A N 1
ATOM 616 C CA . ASP A 1 81 ? 18.657 8.326 -17.313 1.00 92.06 81 ASP A CA 1
ATOM 617 C C . ASP A 1 81 ? 18.925 8.263 -15.798 1.00 92.06 81 ASP A C 1
ATOM 619 O O . ASP A 1 81 ? 19.900 8.836 -15.316 1.00 92.06 81 ASP A O 1
ATOM 623 N N . GLY A 1 82 ? 18.075 7.561 -15.042 1.00 87.69 82 GLY A N 1
ATOM 624 C CA . GLY A 1 82 ? 18.159 7.453 -13.589 1.00 87.69 82 GLY A CA 1
ATOM 625 C C . GLY A 1 82 ? 17.518 8.618 -12.831 1.00 87.69 82 GLY A C 1
ATOM 626 O O . GLY A 1 82 ? 17.461 8.558 -11.603 1.00 87.69 82 GLY A O 1
ATOM 627 N N . HIS A 1 83 ? 16.993 9.642 -13.513 1.00 94.12 83 HIS A N 1
ATOM 628 C CA . HIS A 1 83 ? 16.209 10.680 -12.852 1.00 94.12 83 HIS A CA 1
ATOM 629 C C . HIS A 1 83 ? 14.871 10.114 -12.385 1.00 94.12 83 HIS A C 1
ATOM 631 O O . HIS A 1 83 ? 14.244 9.304 -13.070 1.00 94.12 83 HIS A O 1
ATOM 637 N N . SER A 1 84 ? 14.418 10.542 -11.209 1.00 94.31 84 SER A N 1
ATOM 638 C CA . SER A 1 84 ? 13.164 10.069 -10.639 1.00 94.31 84 SER A CA 1
ATOM 639 C C . SER A 1 84 ? 12.300 11.203 -10.113 1.00 94.31 84 SER A C 1
ATOM 641 O O . SER A 1 84 ? 12.778 12.263 -9.714 1.00 94.31 84 SER A O 1
ATOM 643 N N . SER A 1 85 ? 10.993 10.970 -10.143 1.00 95.69 85 SER A N 1
ATOM 644 C CA . SER A 1 85 ? 10.000 11.762 -9.422 1.00 95.69 85 SER A CA 1
ATOM 645 C C . SER A 1 85 ? 9.254 10.830 -8.488 1.00 95.69 85 SER A C 1
ATOM 647 O O . SER A 1 85 ? 8.846 9.745 -8.908 1.00 95.69 85 SER A O 1
ATOM 649 N N . ASN A 1 86 ? 9.098 11.243 -7.235 1.00 95.19 86 ASN A N 1
ATOM 650 C CA . ASN A 1 86 ? 8.478 10.434 -6.199 1.00 95.19 86 ASN A CA 1
ATOM 651 C C . ASN A 1 86 ? 7.300 11.155 -5.544 1.00 95.19 86 ASN A C 1
ATOM 653 O O . ASN A 1 86 ? 7.181 12.380 -5.575 1.00 95.19 86 ASN A O 1
ATOM 657 N N . VAL A 1 87 ? 6.401 10.347 -5.004 1.00 94.69 87 VAL A N 1
ATOM 658 C CA . VAL A 1 87 ? 5.225 10.763 -4.252 1.00 94.69 87 VAL A CA 1
ATOM 659 C C . VAL A 1 87 ? 5.027 9.764 -3.121 1.00 94.69 87 VAL A C 1
ATOM 661 O O . VAL A 1 87 ? 5.098 8.553 -3.328 1.00 94.69 87 VAL A O 1
ATOM 664 N N . GLU A 1 88 ? 4.754 10.291 -1.935 1.00 95.00 88 GLU A N 1
ATOM 665 C CA . GLU A 1 88 ? 4.424 9.529 -0.737 1.00 95.00 88 GLU A CA 1
ATOM 666 C C . GLU A 1 88 ? 2.923 9.643 -0.452 1.00 95.00 88 GLU A C 1
ATOM 668 O O . GLU A 1 88 ? 2.355 10.738 -0.367 1.00 95.00 88 GLU A O 1
ATOM 673 N N . PHE A 1 89 ? 2.262 8.496 -0.322 1.00 93.81 89 PHE A N 1
ATOM 674 C CA . PHE A 1 89 ? 0.867 8.393 0.083 1.00 93.81 89 PHE A CA 1
ATOM 675 C C . PHE A 1 89 ? 0.799 8.064 1.570 1.00 93.81 89 PHE A C 1
ATOM 677 O O . PHE A 1 89 ? 0.615 6.908 1.944 1.00 93.81 89 PHE A O 1
ATOM 684 N N . CYS A 1 90 ? 0.905 9.098 2.403 1.00 90.88 90 CYS A N 1
ATOM 685 C CA . CYS A 1 90 ? 0.844 8.915 3.846 1.00 90.88 90 CYS A CA 1
ATOM 686 C C . CYS A 1 90 ? -0.569 8.526 4.322 1.00 90.88 90 CYS A C 1
ATOM 688 O O . CYS A 1 90 ? -1.588 9.118 3.934 1.00 90.88 90 CYS A O 1
ATOM 690 N N . THR A 1 91 ? -0.628 7.472 5.131 1.00 82.44 91 THR A N 1
ATOM 691 C CA . THR A 1 91 ? -1.840 6.822 5.646 1.00 82.44 91 THR A CA 1
ATOM 692 C C . THR A 1 91 ? -2.506 7.636 6.749 1.00 82.44 91 THR A C 1
ATOM 694 O O . THR A 1 91 ? -3.735 7.741 6.788 1.00 82.44 91 THR A O 1
ATOM 697 N N . TYR A 1 92 ? -1.714 8.300 7.593 1.00 76.19 92 TYR A N 1
ATOM 698 C CA . TYR A 1 92 ? -2.211 9.178 8.656 1.00 76.19 92 TYR A CA 1
ATOM 699 C C . TYR A 1 92 ? -2.632 10.556 8.139 1.00 76.19 92 TYR A C 1
ATOM 701 O O . TYR A 1 92 ? -3.591 11.156 8.638 1.00 76.19 92 TYR A O 1
ATOM 709 N N . SER A 1 93 ? -1.937 11.069 7.122 1.00 73.56 93 SER A N 1
ATOM 710 C CA . SER A 1 93 ? -2.202 12.388 6.551 1.00 73.56 93 SER A CA 1
ATOM 711 C C . SER A 1 93 ? -1.916 12.419 5.051 1.00 73.56 93 SER A C 1
ATOM 713 O O . SER A 1 93 ? -0.859 12.010 4.612 1.00 73.56 93 SER A O 1
ATOM 715 N N . GLY A 1 94 ? -2.846 12.924 4.238 1.00 76.56 94 GLY A N 1
ATOM 716 C CA . GLY A 1 94 ? -2.640 13.044 2.789 1.00 76.56 94 GLY A CA 1
ATOM 717 C C . GLY A 1 94 ? -3.270 11.915 1.970 1.00 76.56 94 GLY A C 1
ATOM 718 O O . GLY A 1 94 ? -4.373 11.457 2.271 1.00 76.56 94 GLY A O 1
ATOM 719 N N . GLY A 1 95 ? -2.616 11.540 0.866 1.00 71.38 95 GLY A N 1
ATOM 720 C CA . GLY A 1 95 ? -3.201 10.698 -0.184 1.00 71.38 95 GLY A CA 1
ATOM 721 C C . GLY A 1 95 ? -3.535 9.265 0.248 1.00 71.38 95 GLY A C 1
ATOM 722 O O . GLY A 1 95 ? -4.496 8.693 -0.268 1.00 71.38 95 GLY A O 1
ATOM 723 N N . GLY A 1 96 ? -2.799 8.713 1.218 1.00 76.88 96 GLY A N 1
ATOM 724 C CA . GLY A 1 96 ? -3.019 7.367 1.760 1.00 76.88 96 GLY A CA 1
ATOM 725 C C . GLY A 1 96 ? -4.236 7.263 2.684 1.00 76.88 96 GLY A C 1
ATOM 726 O O . GLY A 1 96 ? -4.794 6.182 2.838 1.00 76.88 96 GLY A O 1
ATOM 727 N N . LYS A 1 97 ? -4.740 8.385 3.220 1.00 84.56 97 LYS A N 1
ATOM 728 C CA . LYS A 1 97 ? -5.961 8.418 4.049 1.00 84.56 97 LYS A CA 1
ATOM 729 C C . LYS A 1 97 ? -7.229 8.058 3.269 1.00 84.56 97 LYS A C 1
ATOM 731 O O . LYS A 1 97 ? -8.241 7.687 3.860 1.00 84.56 97 LYS A O 1
ATOM 736 N N . SER A 1 98 ? -7.222 8.221 1.944 1.00 85.94 98 SER A N 1
ATOM 737 C CA . SER A 1 98 ? -8.375 7.875 1.113 1.00 85.94 98 SER A CA 1
ATOM 738 C C . SER A 1 98 ? -8.480 6.352 0.981 1.00 85.94 98 SER A C 1
ATOM 740 O O . SER A 1 98 ? -7.644 5.755 0.297 1.00 85.94 98 SER A O 1
ATOM 742 N N . PRO A 1 99 ? -9.531 5.702 1.524 1.00 82.56 99 PRO A N 1
ATOM 743 C CA . PRO A 1 99 ? -9.615 4.239 1.524 1.00 82.56 99 PRO A CA 1
ATOM 744 C C . PRO A 1 99 ? -9.645 3.650 0.110 1.00 82.56 99 PRO A C 1
ATOM 746 O O . PRO A 1 99 ? -9.116 2.573 -0.149 1.00 82.56 99 PRO A O 1
ATOM 749 N N . ARG A 1 100 ? -10.238 4.382 -0.843 1.00 86.81 100 ARG A N 1
ATOM 750 C CA . ARG A 1 100 ? -10.292 3.967 -2.252 1.00 86.81 100 ARG A CA 1
ATOM 751 C C . ARG A 1 100 ? -8.930 4.066 -2.934 1.00 86.81 100 ARG A C 1
ATOM 753 O O . ARG A 1 100 ? -8.616 3.210 -3.753 1.00 86.81 100 ARG A O 1
ATOM 760 N N . VAL A 1 101 ? -8.143 5.093 -2.604 1.00 88.56 101 VAL A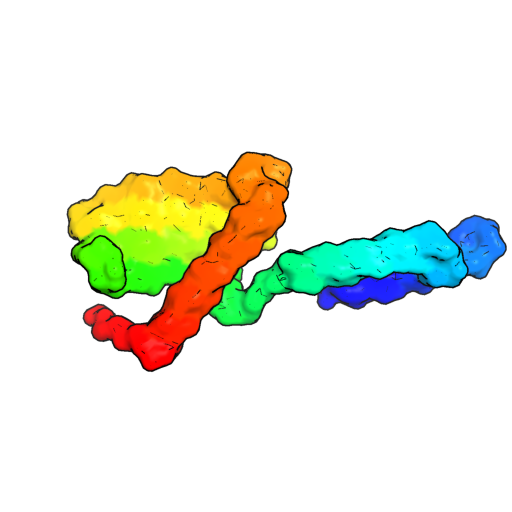 N 1
ATOM 761 C CA . VAL A 1 101 ? -6.790 5.269 -3.153 1.00 88.56 101 VAL A CA 1
ATOM 762 C C . VAL A 1 101 ? -5.862 4.212 -2.573 1.00 88.56 101 VAL A C 1
ATOM 764 O O . VAL A 1 101 ? -5.221 3.508 -3.342 1.00 88.56 101 VAL A O 1
ATOM 767 N N . LEU A 1 102 ? -5.864 4.022 -1.251 1.00 86.38 102 LEU A N 1
ATOM 768 C CA . LEU A 1 102 ? -5.052 2.999 -0.589 1.00 86.38 102 LEU A CA 1
ATOM 769 C C . LEU A 1 102 ? -5.353 1.596 -1.132 1.00 86.38 102 LEU A C 1
ATOM 771 O O . LEU A 1 102 ? -4.440 0.855 -1.490 1.00 86.38 102 LEU A O 1
ATOM 775 N N . LYS A 1 103 ? -6.639 1.261 -1.300 1.00 85.50 103 LYS A N 1
ATOM 776 C CA . LYS A 1 103 ? -7.055 -0.001 -1.924 1.00 85.50 103 LYS A CA 1
ATOM 777 C C . LYS A 1 103 ? -6.522 -0.154 -3.352 1.00 85.50 103 LYS A C 1
ATOM 779 O O . LYS A 1 103 ? -6.075 -1.239 -3.715 1.00 85.50 103 LYS A O 1
ATOM 784 N N . ALA A 1 104 ? -6.566 0.905 -4.160 1.00 91.31 104 ALA A N 1
ATOM 785 C CA . ALA A 1 104 ? -6.052 0.875 -5.529 1.00 91.31 104 ALA A CA 1
ATOM 786 C C . ALA A 1 104 ? -4.522 0.732 -5.574 1.00 91.31 104 ALA A C 1
ATOM 788 O O . ALA A 1 104 ? -4.012 -0.035 -6.386 1.00 91.31 104 ALA A O 1
ATOM 789 N N . LEU A 1 105 ? -3.800 1.415 -4.681 1.00 91.31 105 LEU A N 1
ATOM 790 C CA . LEU A 1 105 ? -2.345 1.303 -4.558 1.00 91.31 105 LEU A CA 1
ATOM 791 C C . LEU A 1 105 ? -1.935 -0.117 -4.157 1.00 91.31 105 LEU A C 1
ATOM 793 O O . LEU A 1 105 ? -1.105 -0.717 -4.832 1.00 91.31 105 LEU A O 1
ATOM 797 N N . ASN A 1 106 ? -2.579 -0.696 -3.141 1.00 89.62 106 ASN A N 1
ATOM 798 C CA . ASN A 1 106 ? -2.344 -2.086 -2.748 1.00 89.62 106 ASN A CA 1
ATOM 799 C C . ASN A 1 106 ? -2.636 -3.059 -3.900 1.00 89.62 106 ASN A C 1
ATOM 801 O O . ASN A 1 106 ? -1.840 -3.956 -4.165 1.00 89.62 106 ASN A O 1
ATOM 805 N N . ALA A 1 107 ? -3.741 -2.866 -4.628 1.00 91.12 107 ALA A N 1
ATOM 806 C CA . ALA A 1 107 ? -4.071 -3.697 -5.785 1.00 91.12 107 ALA A CA 1
ATOM 807 C C . ALA A 1 107 ? -3.013 -3.601 -6.898 1.00 91.12 107 ALA A C 1
ATOM 809 O O . ALA A 1 107 ? -2.657 -4.620 -7.490 1.00 91.12 107 ALA A O 1
ATOM 810 N N . LEU A 1 108 ? -2.478 -2.404 -7.155 1.00 92.12 108 LEU A N 1
ATOM 811 C CA . LEU A 1 108 ? -1.387 -2.205 -8.107 1.00 92.12 108 LEU A CA 1
ATOM 812 C C . LEU A 1 108 ? -0.115 -2.937 -7.662 1.00 92.12 108 LEU A C 1
ATOM 814 O O . LEU A 1 108 ? 0.504 -3.627 -8.471 1.00 92.12 108 LEU A O 1
ATOM 818 N N . MET A 1 109 ? 0.244 -2.841 -6.378 1.00 93.00 109 MET A N 1
ATOM 819 C CA . MET A 1 109 ? 1.409 -3.544 -5.840 1.00 93.00 109 MET A CA 1
ATOM 820 C C . MET A 1 109 ? 1.276 -5.067 -5.979 1.00 93.00 109 MET A C 1
ATOM 822 O O . MET A 1 109 ? 2.220 -5.734 -6.401 1.00 93.00 109 MET A O 1
ATOM 826 N N . VAL A 1 110 ? 0.090 -5.615 -5.693 1.00 92.06 110 VAL A N 1
ATOM 827 C CA . VAL A 1 110 ? -0.210 -7.046 -5.869 1.00 92.06 110 VAL A CA 1
ATOM 828 C C . VAL A 1 110 ? -0.093 -7.466 -7.328 1.00 92.06 110 VAL A C 1
ATOM 830 O O . VAL A 1 110 ? 0.491 -8.510 -7.603 1.00 92.06 110 VAL A O 1
ATOM 833 N N . ALA A 1 111 ? -0.623 -6.667 -8.257 1.00 91.62 111 ALA A N 1
ATOM 834 C CA . ALA A 1 111 ? -0.548 -6.965 -9.684 1.00 91.62 111 ALA A CA 1
ATOM 835 C C . ALA A 1 111 ? 0.909 -7.021 -10.167 1.00 91.62 111 ALA A C 1
ATOM 837 O O . ALA A 1 111 ? 1.304 -7.988 -10.810 1.00 91.62 111 ALA A O 1
ATOM 838 N N . ILE A 1 112 ? 1.735 -6.044 -9.774 1.00 91.62 112 ILE A N 1
ATOM 839 C CA . ILE A 1 112 ? 3.167 -6.023 -10.107 1.00 91.62 112 ILE A CA 1
ATOM 840 C C . ILE A 1 112 ? 3.889 -7.243 -9.516 1.00 91.62 112 ILE A C 1
ATOM 842 O O . ILE A 1 112 ? 4.669 -7.893 -10.213 1.00 91.62 112 ILE A O 1
ATOM 846 N N . ALA A 1 113 ? 3.632 -7.574 -8.247 1.00 90.38 113 ALA A N 1
ATOM 847 C CA . ALA A 1 113 ? 4.243 -8.729 -7.590 1.00 90.38 113 ALA A CA 1
ATOM 848 C C . ALA A 1 113 ? 3.837 -10.057 -8.255 1.00 90.38 113 ALA A C 1
ATOM 850 O O . ALA A 1 113 ? 4.689 -10.920 -8.479 1.00 90.38 113 ALA A O 1
ATOM 851 N N . ALA A 1 114 ? 2.559 -10.208 -8.612 1.00 90.62 114 ALA A N 1
ATOM 852 C CA . ALA A 1 114 ? 2.051 -11.371 -9.332 1.00 90.62 114 ALA A CA 1
ATOM 853 C C . ALA A 1 114 ? 2.688 -11.490 -10.723 1.00 90.62 114 ALA A C 1
ATOM 855 O O . ALA A 1 114 ? 3.232 -12.540 -11.055 1.00 90.62 114 ALA A O 1
ATOM 856 N N . ASP A 1 115 ? 2.740 -10.402 -11.492 1.00 91.50 115 ASP A N 1
ATOM 857 C CA . ASP A 1 115 ? 3.367 -10.398 -12.815 1.00 91.50 115 ASP A CA 1
ATOM 858 C C . ASP A 1 115 ? 4.866 -10.714 -12.746 1.00 91.50 115 ASP A C 1
ATOM 860 O O . ASP A 1 115 ? 5.404 -11.390 -13.624 1.00 91.50 115 ASP A O 1
ATOM 864 N N . ASN A 1 116 ? 5.572 -10.238 -11.716 1.00 89.06 116 ASN A N 1
ATOM 865 C CA . ASN A 1 116 ? 6.983 -10.567 -11.502 1.00 89.06 116 ASN A CA 1
ATOM 866 C C . ASN A 1 116 ? 7.191 -12.052 -11.192 1.00 89.06 116 ASN A C 1
ATOM 868 O O . ASN A 1 116 ? 8.176 -12.632 -11.648 1.00 89.06 116 ASN A O 1
ATOM 872 N N . LYS A 1 117 ? 6.260 -12.669 -10.460 1.00 88.75 117 LYS A N 1
ATOM 873 C CA . LYS A 1 117 ? 6.279 -14.100 -10.155 1.00 88.75 117 LYS A CA 1
ATOM 874 C C . LYS A 1 117 ? 5.949 -14.955 -11.381 1.00 88.75 117 LYS A C 1
ATOM 876 O O . LYS A 1 117 ? 6.655 -15.922 -11.655 1.00 88.75 117 LYS A O 1
ATOM 881 N N . ASP A 1 118 ? 4.889 -14.606 -12.101 1.00 91.38 118 ASP A N 1
ATOM 882 C CA . ASP A 1 118 ? 4.350 -15.417 -13.197 1.00 91.38 118 ASP A CA 1
ATOM 883 C C . ASP A 1 118 ? 5.118 -15.199 -14.510 1.00 91.38 118 ASP A C 1
ATOM 885 O O . ASP A 1 118 ? 5.210 -16.096 -15.351 1.00 91.38 118 AS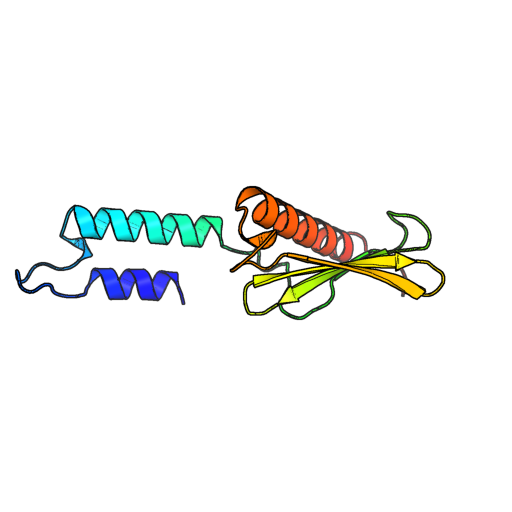P A O 1
ATOM 889 N N . ARG A 1 119 ? 5.692 -14.003 -14.690 1.00 89.25 119 ARG A N 1
ATOM 890 C CA . ARG A 1 119 ? 6.428 -13.587 -15.888 1.00 89.25 119 ARG A CA 1
ATOM 891 C C . ARG A 1 119 ? 7.702 -12.827 -15.490 1.00 89.25 119 ARG A C 1
ATOM 893 O O . ARG A 1 119 ? 7.747 -11.594 -15.639 1.00 89.25 119 ARG A O 1
ATOM 900 N N . PRO A 1 120 ? 8.726 -13.543 -14.985 1.00 84.94 120 PRO A N 1
ATOM 901 C CA . PRO A 1 120 ? 9.975 -12.934 -14.553 1.00 84.94 120 PRO A CA 1
ATOM 902 C C . PRO A 1 120 ? 10.673 -12.253 -15.731 1.00 84.94 120 PRO A C 1
ATOM 904 O O . PRO A 1 120 ? 10.691 -12.766 -16.853 1.00 84.94 120 PRO A O 1
ATOM 907 N N . LEU A 1 121 ? 11.222 -11.070 -15.473 1.00 79.62 121 LEU A N 1
ATOM 908 C CA . LEU A 1 121 ? 12.042 -10.355 -16.444 1.00 79.62 121 LEU A CA 1
ATOM 909 C C . LEU A 1 121 ? 13.486 -10.882 -16.383 1.00 79.62 121 LEU A C 1
ATOM 911 O O . LEU A 1 121 ? 13.906 -11.343 -15.321 1.00 79.62 121 LEU A O 1
ATOM 915 N N . PRO A 1 122 ? 14.243 -10.823 -17.492 1.00 70.19 122 PRO A N 1
ATOM 916 C CA . PRO A 1 122 ? 15.675 -11.109 -17.466 1.00 70.19 122 PRO A CA 1
ATOM 917 C C . PRO A 1 122 ? 16.387 -10.176 -16.476 1.00 70.19 122 PRO A C 1
ATOM 919 O O . PRO A 1 122 ? 16.014 -9.001 -16.394 1.00 70.19 122 PRO A O 1
ATOM 922 N N . GLU A 1 123 ? 17.380 -10.704 -15.751 1.00 57.50 123 GLU A N 1
ATOM 923 C CA . GLU A 1 123 ? 18.263 -9.915 -14.871 1.00 57.50 123 GLU A CA 1
ATOM 924 C C . GLU A 1 123 ? 18.999 -8.794 -15.622 1.00 57.50 123 GLU A C 1
ATOM 926 O O . GLU A 1 123 ? 19.455 -9.032 -16.768 1.00 57.50 123 GLU A O 1
#

Secondary structure (DSSP, 8-state):
-HHHHHHHHHTPBPTTS-BTTTSHHHHHHHHHHHHHHHHH---TTS-SS--EEEEEBTEEEEEEEEE-TTS-EEEEEE-TTS-EEEEEE-SSSSGGG-HHHHHHHHHHHHHHHHHHHHSPPP-

Radius of gyration: 19.67 Å; Cα contacts (8 Å, |Δi|>4): 166; chains: 1; bounding box: 44×28×57 Å

Foldseek 3Di:
DQLVVLVVQQQCADPVRHGLCVDPVSVVVSVVSVVVCVLVDQDPLADAQDWFWDADPVHRWIWIWHQYPQRKIKIWTADNVRDIDIDICDCVDHNVVPSVSSSVSSVVSNVSSVCCVVPPDDD

Mean predicted aligned error: 7.74 Å

Sequence (123 aa):
MLKEWVEEVADLQLASGETVGDTFVGAKVLECALKHIEESEIPSLVPCNELIFRRQDMGPGRLEMIRQEDGDICMSIVGADGHSSNVEFCTYSGGGKSPRVLKALNALMVAIAADNKDRPLPE